Protein AF-A0A4Q3X237-F1 (afdb_monomer)

pLDDT: mean 80.16, std 9.66, range [33.97, 92.0]

Secondary structure (DSSP, 8-state):
----EEEGGGSGGGTT--HHHHHHHHHHHTT--B-TTS-BHHHH--SHHHHHHHHHHHTT--EEE-PPPEEEEEEEESS---HHHHTTTTSB-PPSSSPPP--TT--EEEEEEEEEEETTEEEEEEEEEE--TT-S-HHHH--

Foldseek 3Di:
DDDLWAFPCLDPLNPPPDPLLVVLLVCVLVVHQADPVGDGSQVSQDDPSSVVSVVCVVVVNRTDRDDKDKDKDKDKALDDDDCVQPVQAQAFDDDDDPDDDDPQQKTKGFPDWDWDDDPRMIIIMTMIIIDGRPYDDCVRRPD

Radius of gyration: 20.67 Å; Cα contacts (8 Å, |Δi|>4): 230; chains: 1; bounding box: 52×31×52 Å

Solvent-accessible surface area (backbone atoms only — not comparable to full-atom values): 8500 Å² total; per-residue (Å²): 135,88,74,56,62,40,58,46,70,63,39,80,84,41,63,86,53,52,69,70,35,49,52,27,52,52,38,45,75,71,71,39,62,53,49,99,85,67,48,49,30,70,74,60,37,73,49,79,56,44,44,55,50,48,57,36,42,76,71,67,45,56,52,39,85,53,90,62,56,73,51,76,48,79,47,78,40,75,57,74,88,48,68,83,67,56,74,48,55,65,18,68,42,81,80,82,84,88,66,81,85,64,66,70,65,28,41,36,29,27,67,44,70,49,77,46,79,58,89,80,31,23,40,39,37,40,33,32,38,38,38,58,74,70,28,64,59,54,91,80,26,58,131

Structure (mmCIF, N/CA/C/O backbone):
data_AF-A0A4Q3X237-F1
#
_entry.id   AF-A0A4Q3X237-F1
#
loop_
_atom_site.group_PDB
_atom_site.id
_atom_site.type_symbol
_atom_site.label_atom_id
_atom_site.label_alt_id
_atom_site.label_comp_id
_atom_site.label_asym_id
_atom_site.label_entity_id
_atom_site.label_seq_id
_atom_site.pdbx_PDB_ins_code
_atom_site.Cartn_x
_atom_site.Cartn_y
_atom_site.Cartn_z
_atom_site.occupancy
_atom_site.B_iso_or_equiv
_atom_site.auth_seq_id
_atom_site.auth_comp_id
_atom_site.auth_asym_id
_atom_site.auth_atom_id
_atom_site.pdbx_PDB_model_num
ATOM 1 N N . MET A 1 1 ? 10.528 11.220 1.989 1.00 33.97 1 MET A N 1
ATOM 2 C CA . MET A 1 1 ? 10.524 9.840 2.521 1.00 33.97 1 MET A CA 1
ATOM 3 C C . MET A 1 1 ? 9.083 9.523 2.911 1.00 33.97 1 MET A C 1
ATOM 5 O O . MET A 1 1 ? 8.696 9.865 4.015 1.00 33.97 1 MET A O 1
ATOM 9 N N . SER A 1 2 ? 8.258 9.015 1.991 1.00 37.09 2 SER A N 1
ATOM 10 C CA . SER A 1 2 ? 6.852 8.659 2.278 1.00 37.09 2 SER A CA 1
ATOM 11 C C . SER A 1 2 ? 6.847 7.215 2.805 1.00 37.09 2 SER A C 1
ATOM 13 O O . SER A 1 2 ? 7.195 6.313 2.052 1.00 37.09 2 SER A O 1
ATOM 15 N N . LEU A 1 3 ? 6.890 6.997 4.124 1.00 46.81 3 LEU A N 1
ATOM 16 C CA . LEU A 1 3 ? 5.741 6.783 5.022 1.00 46.81 3 LEU A CA 1
ATOM 17 C C . LEU A 1 3 ? 4.879 5.588 4.581 1.00 46.81 3 LEU A C 1
ATOM 19 O O . LEU A 1 3 ? 3.803 5.748 4.018 1.00 46.81 3 LEU A O 1
ATOM 23 N N . SER A 1 4 ? 5.355 4.373 4.878 1.00 58.75 4 SER A N 1
ATOM 24 C CA . SER A 1 4 ? 4.582 3.115 4.829 1.00 58.75 4 SER A CA 1
ATOM 25 C C . SER A 1 4 ? 3.525 3.033 5.947 1.00 58.75 4 SER A C 1
ATOM 27 O O . SER A 1 4 ? 3.332 1.979 6.556 1.00 58.75 4 SER A O 1
ATOM 29 N N . GLU A 1 5 ? 2.918 4.166 6.289 1.00 65.00 5 GLU A N 1
ATOM 30 C CA . GLU A 1 5 ? 1.952 4.305 7.369 1.00 65.00 5 GLU A CA 1
ATOM 31 C C . GLU A 1 5 ? 0.544 4.153 6.799 1.00 65.00 5 GLU A C 1
ATOM 33 O O . GLU A 1 5 ? 0.095 4.971 6.000 1.00 65.00 5 GLU A O 1
ATOM 38 N N . GLU A 1 6 ? -0.146 3.090 7.198 1.00 70.31 6 GLU A N 1
ATOM 39 C CA . GLU A 1 6 ? -1.517 2.806 6.767 1.00 70.31 6 GLU A CA 1
ATOM 40 C C . GLU A 1 6 ? -2.510 3.050 7.904 1.00 70.31 6 GLU A C 1
ATOM 42 O O . GLU A 1 6 ? -2.133 2.908 9.070 1.00 70.31 6 GLU A O 1
ATOM 47 N N . PRO A 1 7 ? -3.777 3.406 7.618 1.00 78.44 7 PRO A N 1
ATOM 48 C CA . PRO A 1 7 ? -4.762 3.707 8.653 1.00 78.44 7 PRO A CA 1
ATOM 49 C C . PRO A 1 7 ? -4.969 2.523 9.598 1.00 78.44 7 PRO A C 1
ATOM 51 O O . PRO A 1 7 ? -5.254 1.414 9.153 1.00 78.44 7 PRO A O 1
ATOM 54 N N . LEU A 1 8 ? -4.911 2.759 10.912 1.00 77.56 8 LEU A N 1
ATOM 55 C CA . LEU A 1 8 ? -5.008 1.721 11.944 1.00 77.56 8 LEU A CA 1
ATOM 56 C C . LEU A 1 8 ? -6.217 0.794 11.751 1.00 77.56 8 LEU A C 1
ATOM 58 O O . LEU A 1 8 ? -6.096 -0.413 11.953 1.00 77.56 8 LEU A O 1
ATOM 62 N N . LEU A 1 9 ? -7.357 1.356 11.344 1.00 77.81 9 LEU A N 1
ATOM 63 C CA . LEU A 1 9 ? -8.621 0.636 11.164 1.00 77.81 9 LEU A CA 1
ATOM 64 C C . LEU A 1 9 ? -8.599 -0.380 10.012 1.00 77.81 9 LEU A C 1
ATOM 66 O O . LEU A 1 9 ? -9.405 -1.303 10.016 1.00 77.81 9 LEU A O 1
ATOM 70 N N . SER A 1 10 ? -7.647 -0.270 9.082 1.00 72.94 10 SER A N 1
ATOM 71 C CA . SER A 1 10 ? -7.483 -1.226 7.974 1.00 72.94 10 SER A CA 1
ATOM 72 C C . SER A 1 10 ? -6.783 -2.519 8.410 1.00 72.94 10 SER A C 1
ATOM 74 O O . SER A 1 10 ? -6.809 -3.531 7.712 1.00 72.94 10 SER A O 1
ATOM 76 N N . HIS A 1 11 ? -6.169 -2.532 9.597 1.00 73.44 11 HIS A N 1
ATOM 77 C CA . HIS A 1 11 ? -5.433 -3.692 10.075 1.00 73.44 11 HIS A CA 1
ATOM 78 C C . HIS A 1 11 ? -6.372 -4.874 10.377 1.00 73.44 11 HIS A C 1
ATOM 80 O O . HIS A 1 11 ? -7.386 -4.723 11.055 1.00 73.44 11 HIS A O 1
ATOM 86 N N . LYS A 1 12 ? -5.964 -6.102 10.013 1.00 71.62 12 LYS A N 1
ATOM 87 C CA . LYS A 1 12 ? -6.734 -7.360 10.183 1.00 71.62 12 LYS A CA 1
ATOM 88 C C . LYS A 1 12 ? -7.388 -7.581 11.554 1.00 71.62 12 LYS A C 1
ATOM 90 O O . LYS A 1 12 ? -8.389 -8.274 11.650 1.00 71.62 12 LYS A O 1
ATOM 95 N N . LYS A 1 13 ? -6.812 -7.017 12.623 1.00 75.50 13 LYS A N 1
ATOM 96 C CA . LYS A 1 13 ? -7.366 -7.102 13.990 1.00 75.50 13 LYS A CA 1
ATOM 97 C C . LYS A 1 13 ? -8.682 -6.344 14.158 1.00 75.50 13 LYS A C 1
ATOM 99 O O . LYS A 1 13 ? -9.345 -6.589 15.151 1.00 75.50 13 LYS A O 1
ATOM 104 N N . PHE A 1 14 ? -9.005 -5.438 13.242 1.00 77.31 14 PHE A N 1
ATOM 105 C CA . PHE A 1 14 ? -10.181 -4.572 13.256 1.00 77.31 14 PHE A CA 1
ATOM 106 C C . PHE A 1 14 ? -11.126 -4.863 12.080 1.00 77.31 14 PHE A C 1
ATOM 108 O O . PHE A 1 14 ? -12.085 -4.130 11.868 1.00 77.31 14 PHE A O 1
ATOM 115 N N . LYS A 1 15 ? -10.876 -5.940 11.318 1.00 69.38 15 LYS A N 1
ATOM 116 C CA . LYS A 1 15 ? -11.699 -6.320 10.161 1.00 69.38 15 LYS A CA 1
ATOM 117 C C . LYS A 1 15 ? -13.136 -6.674 10.560 1.00 69.38 15 LYS A C 1
ATOM 119 O O . LYS A 1 15 ? -14.057 -6.367 9.814 1.00 69.38 15 LYS A O 1
ATOM 124 N N . ASP A 1 16 ? -13.296 -7.254 11.746 1.00 74.06 16 ASP A N 1
ATOM 125 C CA . ASP A 1 16 ? -14.584 -7.678 12.308 1.00 74.06 16 ASP A CA 1
ATOM 126 C C . ASP A 1 16 ? -15.321 -6.543 13.044 1.00 74.06 16 ASP A C 1
ATOM 128 O O . ASP A 1 16 ? -16.248 -6.806 13.806 1.00 74.06 16 ASP A O 1
ATOM 132 N N . LEU A 1 17 ? -14.881 -5.288 12.883 1.00 79.62 17 LEU A N 1
ATOM 133 C CA . LEU A 1 17 ? -15.649 -4.142 13.362 1.00 79.62 17 LEU A CA 1
ATOM 134 C C . LEU A 1 17 ? -16.895 -3.962 12.505 1.00 79.62 17 LEU A C 1
ATOM 136 O O . LEU A 1 17 ? -16.814 -4.012 11.273 1.00 79.62 17 LEU A O 1
ATOM 140 N N . ASP A 1 18 ? -18.006 -3.697 13.181 1.00 82.62 18 ASP A N 1
ATOM 141 C CA . ASP A 1 18 ? -19.229 -3.255 12.532 1.00 82.62 18 ASP A CA 1
ATOM 142 C C . ASP A 1 18 ? -19.006 -1.893 11.857 1.00 82.62 18 ASP A C 1
ATOM 144 O O . ASP A 1 18 ? -18.158 -1.099 12.287 1.00 82.62 18 ASP A O 1
ATOM 148 N N . ASP A 1 19 ? -19.736 -1.632 10.779 1.00 80.94 19 ASP A N 1
ATOM 149 C CA . ASP A 1 19 ? -19.551 -0.417 9.990 1.00 80.94 19 ASP A CA 1
ATOM 150 C C . ASP A 1 19 ? -19.903 0.839 10.805 1.00 80.94 19 ASP A C 1
ATOM 152 O O . ASP A 1 19 ? -19.198 1.845 10.706 1.00 80.94 19 ASP A O 1
ATOM 156 N N . GLU A 1 20 ? -20.865 0.751 11.735 1.00 81.38 20 GLU A N 1
ATOM 157 C CA . GLU A 1 20 ? -21.181 1.846 12.662 1.00 81.38 20 GLU A CA 1
ATOM 158 C C . GLU A 1 20 ? -20.006 2.174 13.603 1.00 81.38 20 GLU A C 1
ATOM 160 O O . GLU A 1 20 ? -19.749 3.340 13.928 1.00 81.38 20 GLU A O 1
ATOM 165 N N . GLU A 1 21 ? -19.251 1.157 14.031 1.00 83.75 21 GLU A N 1
ATOM 166 C CA . GLU A 1 21 ? -18.074 1.338 14.884 1.00 83.75 21 GLU A CA 1
ATOM 167 C C . GLU A 1 21 ? -16.884 1.894 14.103 1.00 83.75 21 GLU A C 1
ATOM 169 O O . GLU A 1 21 ? -16.146 2.735 14.625 1.00 83.75 21 GLU A O 1
ATOM 174 N N . LYS A 1 22 ? -16.686 1.446 12.857 1.00 82.88 22 LYS A N 1
ATOM 175 C CA . LYS A 1 22 ? -15.638 1.981 11.975 1.00 82.88 22 LYS A CA 1
ATOM 176 C C . LYS A 1 22 ? -15.868 3.456 11.690 1.00 82.88 22 LYS A C 1
ATOM 178 O O . LYS A 1 22 ? -14.935 4.240 11.869 1.00 82.88 22 LYS A O 1
ATOM 183 N N . ASP A 1 23 ? -17.094 3.833 11.340 1.00 82.44 23 ASP A N 1
ATOM 184 C CA . ASP A 1 23 ? -17.465 5.225 11.087 1.00 82.44 23 ASP A CA 1
ATOM 185 C C . ASP A 1 23 ? -17.244 6.089 12.329 1.00 82.44 23 ASP A C 1
ATOM 187 O O . ASP A 1 23 ? -16.662 7.176 12.249 1.00 82.44 23 ASP A O 1
ATOM 191 N N . ALA A 1 24 ? -17.627 5.586 13.507 1.00 84.75 24 ALA A N 1
ATOM 192 C CA . ALA A 1 24 ? -17.381 6.273 14.767 1.00 84.75 24 ALA A CA 1
ATOM 193 C C . ALA A 1 24 ? -15.880 6.470 15.036 1.00 84.75 24 ALA A C 1
ATOM 195 O O . ALA A 1 24 ? -15.444 7.570 15.381 1.00 84.75 24 ALA A O 1
ATOM 196 N N . LEU A 1 25 ? -15.060 5.434 14.842 1.00 83.88 25 LEU A N 1
ATOM 197 C CA . LEU A 1 25 ? -13.610 5.517 15.023 1.00 83.88 25 LEU A CA 1
ATOM 198 C C . LEU A 1 25 ? -12.957 6.453 13.994 1.00 83.88 25 LEU A C 1
ATOM 200 O O . LEU A 1 25 ? -12.048 7.205 14.346 1.00 83.88 25 LEU A O 1
ATOM 204 N N . GLN A 1 26 ? -13.430 6.462 12.749 1.00 83.50 26 GLN A N 1
ATOM 205 C CA . GLN A 1 26 ? -12.937 7.341 11.689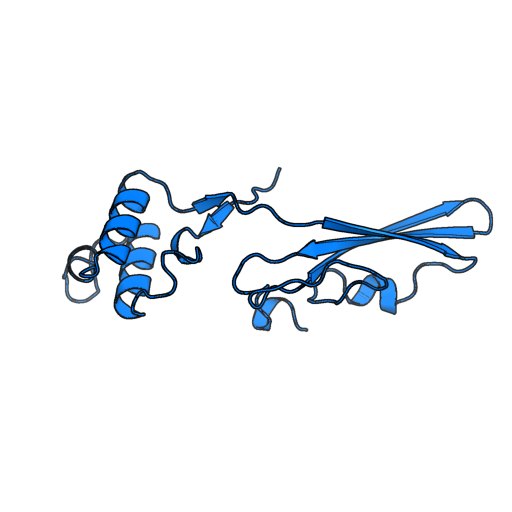 1.00 83.50 26 GLN A CA 1
ATOM 206 C C . GLN A 1 26 ? -13.321 8.808 11.924 1.00 83.50 26 GLN A C 1
ATOM 208 O O . GLN A 1 26 ? -12.510 9.710 11.685 1.00 83.50 26 GLN A O 1
ATOM 213 N N . ALA A 1 27 ? -14.513 9.060 12.469 1.00 83.81 27 ALA A N 1
ATOM 214 C CA . ALA A 1 27 ? -14.922 10.383 12.922 1.00 83.81 27 ALA A CA 1
ATOM 215 C C . ALA A 1 27 ? -14.014 10.892 14.054 1.00 83.81 27 ALA A C 1
ATOM 217 O O . ALA A 1 27 ? -13.555 12.035 13.991 1.00 83.81 27 ALA A O 1
ATOM 218 N N . ILE A 1 28 ? -13.666 10.027 15.015 1.00 84.00 28 ILE A N 1
ATOM 219 C CA . ILE A 1 28 ? -12.737 10.353 16.111 1.00 84.00 28 ILE A CA 1
ATOM 220 C C . ILE A 1 28 ? -11.327 10.641 15.575 1.00 84.00 28 ILE A C 1
ATOM 222 O O . ILE A 1 28 ? -10.716 11.627 15.981 1.00 84.00 28 ILE A O 1
ATOM 226 N N . ILE A 1 29 ? -10.818 9.842 14.627 1.00 82.50 29 ILE A N 1
ATOM 227 C CA . ILE A 1 29 ? -9.527 10.103 13.954 1.00 82.50 29 ILE A CA 1
ATOM 228 C C . ILE A 1 29 ? -9.539 11.467 13.250 1.00 82.50 29 ILE A C 1
ATOM 230 O O . ILE A 1 29 ? -8.538 12.179 13.267 1.00 82.50 29 ILE A O 1
ATOM 234 N N . SER A 1 30 ? -10.680 11.855 12.678 1.00 81.12 30 SER A N 1
ATOM 235 C CA . SER A 1 30 ? -10.874 13.142 11.998 1.00 81.12 30 SER A CA 1
ATOM 236 C C . SER A 1 30 ? -11.096 14.321 12.961 1.00 81.12 30 SER A C 1
ATOM 238 O O . SER A 1 30 ? -11.374 15.431 12.508 1.00 81.12 30 SER A O 1
ATOM 240 N N . GLY A 1 31 ? -11.020 14.099 14.278 1.00 79.81 31 GLY A N 1
ATOM 241 C CA . GLY A 1 31 ? -11.195 15.131 15.302 1.00 79.81 31 GLY A CA 1
ATOM 242 C C . GLY A 1 31 ? -12.649 15.448 15.662 1.00 79.81 31 GLY A C 1
ATOM 243 O O . GLY A 1 31 ? -12.910 16.475 16.285 1.00 79.81 31 GLY A O 1
ATOM 244 N N . ARG A 1 32 ? -13.615 14.604 15.273 1.00 81.06 32 ARG A N 1
ATOM 245 C CA . ARG A 1 32 ? -15.021 14.752 15.675 1.00 81.06 32 ARG A CA 1
ATOM 246 C C . ARG A 1 32 ? -15.320 13.838 16.854 1.00 81.06 32 ARG A C 1
ATOM 248 O O . ARG A 1 32 ? -15.288 12.620 16.724 1.00 81.06 32 ARG A O 1
ATOM 255 N N . ASP A 1 33 ? -15.689 14.428 17.985 1.00 79.25 33 ASP A N 1
ATOM 256 C CA . ASP A 1 33 ? -16.049 13.671 19.190 1.00 79.25 33 ASP A CA 1
ATOM 257 C C . ASP A 1 33 ? -17.544 13.338 19.282 1.00 79.25 33 ASP A C 1
ATOM 259 O O . ASP A 1 33 ? -17.922 12.415 20.006 1.00 79.25 33 ASP A O 1
ATOM 263 N N . LYS A 1 34 ? -18.396 14.074 18.554 1.00 83.69 34 LYS A N 1
ATOM 264 C CA . LYS A 1 34 ? -19.860 13.967 18.613 1.00 83.69 34 LYS A CA 1
ATOM 265 C C . LYS A 1 34 ? -20.486 13.812 17.235 1.00 83.69 34 LYS A C 1
ATOM 267 O O . LYS A 1 34 ? -20.019 14.418 16.268 1.00 83.69 34 LYS A O 1
ATOM 272 N N . ASP A 1 35 ? -21.563 13.041 17.169 1.00 80.50 35 ASP A N 1
ATOM 273 C CA . ASP A 1 35 ? -22.395 12.926 15.978 1.00 80.50 35 ASP A CA 1
ATOM 274 C C . ASP A 1 35 ? -23.340 14.126 15.800 1.00 80.50 35 ASP A C 1
ATOM 276 O O . ASP A 1 35 ? -23.424 15.023 16.644 1.00 80.50 35 ASP A O 1
ATOM 280 N N . SER A 1 36 ? -24.065 14.148 14.680 1.00 75.31 36 SER A N 1
ATOM 281 C CA . SER A 1 36 ? -25.041 15.198 14.361 1.00 75.31 36 SER A CA 1
ATOM 282 C C . SER A 1 36 ? -26.213 15.281 15.351 1.00 75.31 36 SER A C 1
ATOM 284 O O . SER A 1 36 ? -26.911 16.291 15.362 1.00 75.31 36 SER A O 1
ATOM 286 N N . ALA A 1 37 ? -26.426 14.252 16.178 1.00 75.75 37 ALA A N 1
ATOM 287 C CA . ALA A 1 37 ? -27.437 14.207 17.234 1.00 75.75 37 ALA A CA 1
ATOM 288 C C . ALA A 1 37 ? -26.873 14.594 18.621 1.00 75.75 37 ALA A C 1
ATOM 290 O O . ALA A 1 37 ? -27.623 14.673 19.593 1.00 75.75 37 ALA A O 1
ATOM 291 N N . GLY A 1 38 ? -25.567 14.868 18.724 1.00 77.00 38 GLY A N 1
ATOM 292 C CA . GLY A 1 38 ? -24.881 15.248 19.958 1.00 77.00 38 GLY A CA 1
ATOM 293 C C . GLY A 1 38 ? -24.372 14.079 20.811 1.00 77.00 38 GLY A C 1
ATOM 294 O O . GLY A 1 38 ? -23.800 14.334 21.874 1.00 77.00 38 GLY A O 1
ATOM 295 N N . ALA A 1 39 ? -24.529 12.830 20.364 1.00 82.38 39 ALA A N 1
ATOM 296 C CA . ALA A 1 39 ? -24.009 11.648 21.047 1.00 82.38 39 ALA A CA 1
ATOM 297 C C . ALA A 1 39 ? -22.501 11.486 20.801 1.00 82.38 39 ALA A C 1
ATOM 299 O O . ALA A 1 39 ? -22.000 11.795 19.719 1.00 82.38 39 ALA A O 1
ATOM 300 N N . LEU A 1 40 ? -21.759 10.999 21.801 1.00 83.19 40 LEU A N 1
ATOM 301 C CA . LEU A 1 40 ? -20.317 10.786 21.675 1.00 83.19 40 LEU A CA 1
ATOM 302 C C . LEU A 1 40 ? -20.034 9.573 20.784 1.00 83.19 40 LEU A C 1
ATOM 304 O O . LEU A 1 40 ? -20.552 8.483 21.025 1.00 83.19 40 LEU A O 1
ATOM 308 N N . TYR A 1 41 ? -19.134 9.716 19.810 1.00 81.75 41 TYR A N 1
ATOM 309 C CA . TYR A 1 41 ? -18.724 8.588 18.962 1.00 81.75 41 TYR A CA 1
ATOM 310 C C . TYR A 1 41 ? -18.066 7.460 19.766 1.00 81.75 41 TYR A C 1
ATOM 312 O O . TYR A 1 41 ? -18.164 6.297 19.392 1.00 81.75 41 TYR A O 1
ATOM 320 N N . LYS A 1 42 ? -17.444 7.778 20.908 1.00 81.38 42 LYS A N 1
ATOM 321 C CA . LYS A 1 42 ? -16.834 6.783 21.805 1.00 81.38 42 LYS A CA 1
ATOM 322 C C . LYS A 1 42 ? -17.854 5.799 22.380 1.00 81.38 42 LYS A C 1
ATOM 324 O O . LYS A 1 42 ? -17.499 4.647 22.602 1.00 81.38 42 LYS A O 1
ATOM 329 N N . ASP A 1 43 ? -19.094 6.240 22.580 1.00 84.31 43 ASP A N 1
ATOM 330 C CA . ASP A 1 43 ? -20.157 5.415 23.164 1.00 84.31 43 ASP A CA 1
ATOM 331 C C . ASP A 1 43 ? -20.743 4.434 22.142 1.00 84.31 43 ASP A C 1
ATOM 333 O O . ASP A 1 43 ? -21.290 3.400 22.519 1.00 84.31 43 ASP A O 1
ATOM 337 N N . LYS A 1 44 ? -20.569 4.722 20.845 1.00 81.75 44 LYS A N 1
ATOM 338 C CA . LYS A 1 44 ? -20.936 3.818 19.748 1.00 81.75 44 LYS A CA 1
ATOM 339 C C . LYS A 1 44 ? -19.958 2.653 19.595 1.00 81.75 44 LYS A C 1
ATOM 341 O O . LYS A 1 44 ? -20.308 1.629 19.026 1.00 81.75 44 LYS A O 1
ATOM 346 N N . VAL A 1 45 ? -18.747 2.784 20.140 1.00 83.69 45 VAL A N 1
ATOM 347 C CA . VAL A 1 45 ? -17.713 1.746 20.100 1.00 83.69 45 VAL A CA 1
ATOM 348 C C . VAL A 1 45 ? -17.904 0.792 21.282 1.00 83.69 45 VAL A C 1
ATOM 350 O O . VAL A 1 45 ? -17.383 0.989 22.385 1.00 83.69 45 VAL A O 1
ATOM 353 N N . THR A 1 46 ? -18.673 -0.268 21.060 1.00 83.50 46 THR A N 1
ATOM 354 C CA . THR A 1 46 ? -19.099 -1.204 22.107 1.00 83.50 46 THR A CA 1
ATOM 355 C C . THR A 1 46 ? -18.267 -2.486 22.128 1.00 83.50 46 THR A C 1
ATOM 357 O O . THR A 1 46 ? -18.038 -3.051 23.207 1.00 83.50 46 THR A O 1
ATOM 360 N N . SER A 1 47 ? -17.737 -2.906 20.979 1.00 85.00 47 SER A N 1
ATOM 361 C CA . SER A 1 47 ? -16.982 -4.141 20.818 1.00 85.00 47 SER A CA 1
ATOM 362 C C . SER A 1 47 ? -15.619 -4.087 21.513 1.00 85.00 47 SER A C 1
ATOM 364 O O . SER A 1 47 ? -14.952 -3.053 21.621 1.00 85.00 47 SER A O 1
ATOM 366 N N . ALA A 1 48 ? -15.152 -5.244 21.993 1.00 82.75 48 ALA A N 1
ATOM 367 C CA . ALA A 1 48 ? -13.841 -5.355 22.639 1.00 82.75 48 ALA A CA 1
ATOM 368 C C . ALA A 1 48 ? -12.684 -4.995 21.687 1.00 82.75 48 ALA A C 1
ATOM 370 O O . ALA A 1 48 ? -11.629 -4.525 22.119 1.00 82.75 48 ALA A O 1
ATOM 371 N N . VAL A 1 49 ? -12.879 -5.227 20.388 1.00 81.00 49 VAL A N 1
ATOM 372 C CA . VAL A 1 49 ? -11.935 -4.884 19.324 1.00 81.00 49 VAL A CA 1
ATOM 373 C C . VAL A 1 49 ? -11.958 -3.377 19.055 1.00 81.00 49 VAL A C 1
ATOM 375 O O . VAL A 1 49 ? -10.893 -2.757 19.002 1.00 81.00 49 VAL A O 1
ATOM 378 N N . GLY A 1 50 ? -13.146 -2.773 18.997 1.00 81.50 50 GLY A N 1
ATOM 379 C CA . GLY A 1 50 ? -13.329 -1.337 18.800 1.00 81.50 50 GLY A CA 1
ATOM 380 C C . GLY A 1 50 ? -12.746 -0.522 19.945 1.00 81.50 50 GLY A C 1
ATOM 381 O O . GLY A 1 50 ? -12.016 0.437 19.712 1.00 81.50 50 GLY A O 1
ATOM 382 N N . LYS A 1 51 ? -12.939 -0.958 21.195 1.00 84.50 51 LYS A N 1
ATOM 383 C CA . LYS A 1 51 ? -12.333 -0.301 22.367 1.00 84.50 51 LYS A CA 1
ATOM 384 C C . LYS A 1 51 ? -10.804 -0.290 22.303 1.00 84.50 51 LYS A C 1
ATOM 386 O O . LYS A 1 51 ? -10.184 0.723 22.611 1.00 84.50 51 LYS A O 1
ATOM 391 N N . LYS A 1 52 ? -10.183 -1.373 21.822 1.00 81.19 52 LYS A N 1
ATOM 392 C CA . LYS A 1 52 ? -8.726 -1.419 21.594 1.00 81.19 52 LYS A CA 1
ATOM 393 C C . LYS A 1 52 ? -8.277 -0.476 20.476 1.00 81.19 52 LYS A C 1
ATOM 395 O O . LYS A 1 52 ? -7.184 0.081 20.570 1.00 81.19 52 LYS A O 1
ATOM 400 N N . ALA A 1 53 ? -9.078 -0.311 19.421 1.00 80.94 53 ALA A N 1
ATOM 401 C CA . ALA A 1 53 ? -8.814 0.681 18.378 1.00 80.94 53 ALA A CA 1
ATOM 402 C C . ALA A 1 53 ? -8.901 2.099 18.956 1.00 80.94 53 ALA A C 1
ATOM 404 O O . ALA A 1 53 ? -7.988 2.901 18.771 1.00 80.94 53 ALA A O 1
ATOM 405 N N . LEU A 1 54 ? -9.946 2.370 19.739 1.00 83.31 54 LEU A N 1
ATOM 406 C CA . LEU A 1 54 ? -10.175 3.651 20.390 1.00 83.31 54 LEU A CA 1
ATOM 407 C C . LEU A 1 54 ? -9.028 4.034 21.333 1.00 83.31 54 LEU A C 1
ATOM 409 O O . LEU A 1 54 ? -8.543 5.159 21.272 1.00 83.31 54 LEU A O 1
ATOM 413 N N . GLU A 1 55 ? -8.550 3.109 22.168 1.00 82.56 55 GLU A N 1
ATOM 414 C CA . GLU A 1 55 ? -7.393 3.345 23.044 1.00 82.56 55 GLU A CA 1
ATOM 415 C C . GLU A 1 55 ? -6.131 3.720 22.259 1.00 82.56 55 GLU A C 1
ATOM 417 O O . GLU A 1 55 ? -5.356 4.574 22.688 1.00 82.56 55 GLU A O 1
ATOM 422 N N . LYS A 1 56 ? -5.908 3.088 21.103 1.00 78.88 56 LYS A N 1
ATOM 423 C CA . LYS A 1 56 ? -4.767 3.393 20.233 1.00 78.88 56 LYS A CA 1
ATOM 424 C C . LYS A 1 56 ? -4.898 4.774 19.599 1.00 78.88 56 LYS A C 1
ATOM 426 O O . LYS A 1 56 ? -3.946 5.548 19.666 1.00 78.88 56 LYS A O 1
ATOM 431 N N . ILE A 1 57 ? -6.081 5.105 19.088 1.00 81.81 57 ILE A N 1
ATOM 432 C CA . ILE A 1 57 ? -6.389 6.417 18.502 1.00 81.81 57 ILE A CA 1
ATOM 433 C C . ILE A 1 57 ? -6.232 7.525 19.549 1.00 81.81 57 ILE A C 1
ATOM 435 O O . ILE A 1 57 ? -5.591 8.536 19.282 1.00 81.81 57 ILE A O 1
ATOM 439 N N . GLN A 1 58 ? -6.719 7.313 20.776 1.00 78.25 58 GLN A N 1
ATOM 440 C CA . GLN A 1 58 ? -6.557 8.265 21.883 1.00 78.25 58 GLN A CA 1
ATOM 441 C C . GLN A 1 58 ? -5.093 8.474 22.293 1.00 78.25 58 GLN A C 1
ATOM 443 O O . GLN A 1 58 ? -4.741 9.539 22.790 1.00 78.25 58 GLN A O 1
ATOM 448 N N . ARG A 1 59 ? -4.227 7.479 22.068 1.00 78.88 59 ARG A N 1
ATOM 449 C CA . ARG A 1 59 ? -2.769 7.592 22.250 1.00 78.88 59 ARG A CA 1
ATOM 450 C C . ARG A 1 59 ? -2.059 8.218 21.042 1.00 78.88 59 ARG A C 1
ATOM 452 O O . ARG A 1 59 ? -0.832 8.226 21.012 1.00 78.88 59 ARG A O 1
ATOM 459 N N . GLY A 1 60 ? -2.802 8.701 20.046 1.00 71.69 60 GLY A N 1
ATOM 460 C CA . GLY A 1 60 ? -2.270 9.290 18.816 1.00 71.69 60 GLY A CA 1
ATOM 461 C C . GLY A 1 60 ? -1.806 8.271 17.772 1.00 71.69 60 GLY A C 1
ATOM 462 O O . GLY A 1 60 ? -1.237 8.660 16.759 1.00 71.69 60 GLY A O 1
ATOM 463 N N . GLN A 1 61 ? -2.040 6.971 17.983 1.00 74.25 61 GLN A N 1
ATOM 464 C CA . GLN A 1 61 ? -1.740 5.940 16.988 1.00 74.25 61 GLN A CA 1
ATOM 465 C C . GLN A 1 61 ? -2.915 5.836 16.015 1.00 74.25 61 GLN A C 1
ATOM 467 O O . GLN A 1 61 ? -3.866 5.094 16.258 1.00 74.25 61 GLN A O 1
ATOM 472 N N . THR A 1 62 ? -2.862 6.600 14.928 1.00 76.56 62 THR A N 1
ATOM 473 C CA . THR A 1 62 ? -3.871 6.581 13.855 1.00 76.56 62 THR A CA 1
ATOM 474 C C . THR A 1 62 ? -3.441 5.737 12.660 1.00 76.56 62 THR A C 1
ATOM 476 O O . THR A 1 62 ? -4.283 5.369 11.840 1.00 76.56 62 THR A O 1
ATOM 479 N N . SER A 1 63 ? -2.162 5.366 12.595 1.00 69.75 63 SER A N 1
ATOM 480 C CA . SER A 1 63 ? -1.581 4.533 11.551 1.00 69.75 63 SER A CA 1
ATOM 481 C C . SER A 1 63 ? -0.743 3.380 12.118 1.00 69.75 63 SER A C 1
ATOM 483 O O . SER A 1 63 ? -0.364 3.366 13.294 1.00 69.75 63 SER A O 1
ATOM 485 N N . TYR A 1 64 ? -0.485 2.368 11.291 1.00 70.06 64 TYR A N 1
ATOM 486 C CA . TYR A 1 64 ? 0.464 1.294 11.568 1.00 70.06 64 TYR A CA 1
ATOM 487 C C . TYR A 1 64 ? 1.488 1.174 10.446 1.00 70.06 64 TYR A C 1
ATOM 489 O O . TYR A 1 64 ? 1.233 1.534 9.299 1.00 70.06 64 TYR A O 1
ATOM 497 N N . TYR A 1 65 ? 2.654 0.638 10.795 1.00 68.19 65 TYR A N 1
ATOM 498 C CA . TYR A 1 65 ? 3.687 0.336 9.820 1.00 68.19 65 TYR A CA 1
ATOM 499 C C . TYR A 1 65 ? 3.327 -0.929 9.046 1.00 68.19 65 TYR A C 1
ATOM 501 O O . TYR A 1 65 ? 3.212 -2.012 9.633 1.00 68.19 65 TYR A O 1
ATOM 509 N N . SER A 1 66 ? 3.184 -0.782 7.734 1.00 66.44 66 SER A N 1
ATOM 510 C CA . SER A 1 66 ? 2.813 -1.862 6.834 1.00 66.44 66 SER A CA 1
ATOM 511 C C . SER A 1 66 ? 3.954 -2.173 5.864 1.00 66.44 66 SER A C 1
ATOM 513 O O . SER A 1 66 ? 4.240 -1.384 4.955 1.00 66.44 66 SER A O 1
ATOM 515 N N . PRO A 1 67 ? 4.683 -3.286 6.067 1.00 68.00 67 PRO A N 1
ATOM 516 C 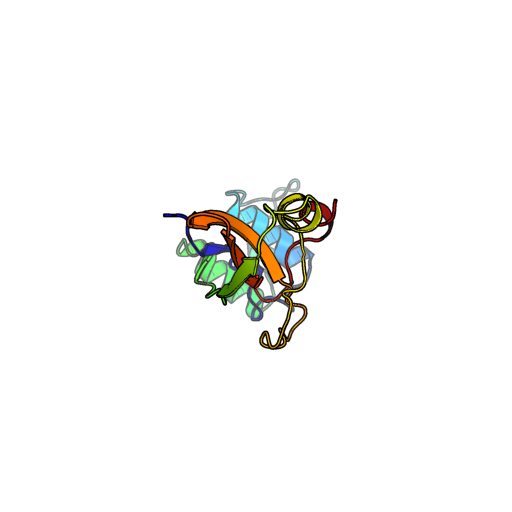CA . PRO A 1 67 ? 5.782 -3.648 5.189 1.00 68.00 67 PRO A CA 1
ATOM 517 C C . PRO A 1 67 ? 5.239 -4.094 3.829 1.00 68.00 67 PRO A C 1
ATOM 519 O O . PRO A 1 67 ? 4.488 -5.066 3.729 1.00 68.00 67 PRO A O 1
ATOM 522 N N . LYS A 1 68 ? 5.672 -3.402 2.775 1.00 77.44 68 LYS A N 1
ATOM 523 C CA . LYS A 1 68 ? 5.344 -3.736 1.387 1.00 77.44 68 LYS A CA 1
ATOM 524 C C . LYS A 1 68 ? 6.449 -4.596 0.788 1.00 77.44 68 LYS A C 1
ATOM 526 O O . LYS A 1 68 ? 7.633 -4.361 1.030 1.00 77.44 68 LYS A O 1
ATOM 531 N N . LEU A 1 69 ? 6.056 -5.598 0.012 1.00 83.06 69 LEU A N 1
ATOM 532 C CA . LEU A 1 69 ? 6.979 -6.370 -0.803 1.00 83.06 69 LEU A CA 1
ATOM 533 C C . LEU A 1 69 ? 7.218 -5.610 -2.107 1.00 83.06 69 L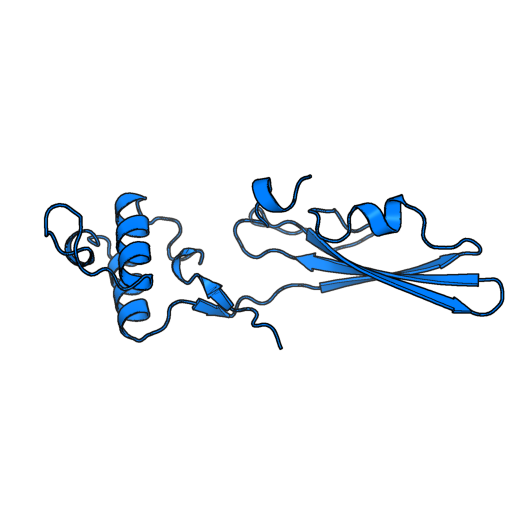EU A C 1
ATOM 535 O O . LEU A 1 69 ? 6.271 -5.171 -2.754 1.00 83.06 69 LEU A O 1
ATOM 539 N N . THR A 1 70 ? 8.478 -5.487 -2.506 1.00 88.31 70 THR A N 1
ATOM 540 C CA . THR A 1 70 ? 8.854 -4.899 -3.793 1.00 88.31 70 THR A CA 1
ATOM 541 C C . THR A 1 70 ? 9.376 -5.994 -4.710 1.00 88.31 70 THR A C 1
ATOM 543 O O . THR A 1 70 ? 10.294 -6.729 -4.342 1.00 88.31 70 THR A O 1
ATOM 546 N N . TRP A 1 71 ? 8.805 -6.097 -5.907 1.00 90.31 71 TRP A N 1
ATOM 547 C CA . TRP A 1 71 ? 9.298 -6.965 -6.971 1.00 90.31 71 TRP A CA 1
ATOM 548 C C . TRP A 1 71 ? 9.937 -6.116 -8.061 1.00 90.31 71 TRP A C 1
ATOM 550 O O . TRP A 1 71 ? 9.339 -5.150 -8.530 1.00 90.31 71 TRP A O 1
ATOM 560 N N . ARG A 1 72 ? 11.157 -6.470 -8.466 1.00 90.81 72 ARG A N 1
ATOM 561 C CA . ARG A 1 72 ? 11.897 -5.766 -9.515 1.00 90.81 72 ARG A CA 1
ATOM 562 C C . ARG A 1 72 ? 12.225 -6.719 -10.643 1.00 90.81 72 ARG A C 1
ATOM 564 O O . ARG A 1 72 ? 12.766 -7.797 -10.407 1.00 90.81 72 ARG A O 1
ATOM 571 N N . GLN A 1 73 ? 11.956 -6.284 -11.864 1.00 90.25 73 GLN A N 1
ATOM 572 C CA . GLN A 1 73 ? 12.328 -7.002 -13.073 1.00 90.25 73 GLN A CA 1
ATOM 573 C C . GLN A 1 73 ? 13.213 -6.116 -13.940 1.00 90.25 73 GLN A C 1
ATOM 575 O O . GLN A 1 73 ? 12.851 -4.983 -14.234 1.00 90.25 73 GLN A O 1
ATOM 580 N N . SER A 1 74 ? 14.348 -6.650 -14.389 1.00 90.50 74 SER A N 1
ATOM 581 C CA . SER A 1 74 ? 15.242 -5.985 -15.339 1.00 90.50 74 SER A CA 1
ATOM 582 C C . SER A 1 74 ? 15.284 -6.789 -16.632 1.00 90.50 74 SER A C 1
ATOM 584 O O . SER A 1 74 ? 15.507 -7.999 -16.612 1.00 90.50 74 SER A O 1
ATOM 586 N N . THR A 1 75 ? 15.012 -6.134 -17.758 1.00 88.31 75 THR A N 1
ATOM 587 C CA . THR A 1 75 ? 15.021 -6.744 -19.093 1.00 88.31 75 THR A CA 1
ATOM 588 C C . THR A 1 75 ? 15.905 -5.924 -20.020 1.00 88.31 75 THR A C 1
ATOM 590 O O . THR A 1 75 ? 15.805 -4.701 -20.044 1.00 88.31 75 THR A O 1
ATOM 593 N N . VAL A 1 76 ? 16.744 -6.585 -20.818 1.00 89.94 76 VAL A N 1
ATOM 594 C CA . VAL A 1 76 ? 17.561 -5.930 -21.849 1.00 89.94 76 VAL A CA 1
ATOM 595 C C . VAL A 1 76 ? 17.005 -6.279 -23.222 1.00 89.94 76 VAL A C 1
ATOM 597 O O . VAL A 1 76 ? 16.798 -7.452 -23.529 1.00 89.94 76 VAL A O 1
ATOM 600 N N . ARG A 1 77 ? 16.760 -5.270 -24.059 1.00 89.06 77 ARG A N 1
ATOM 601 C CA . ARG A 1 77 ? 16.251 -5.459 -25.423 1.00 89.06 77 ARG A CA 1
ATOM 602 C C . ARG A 1 77 ? 16.781 -4.400 -26.386 1.00 89.06 77 ARG A C 1
ATOM 604 O O . ARG A 1 77 ? 17.275 -3.364 -25.969 1.00 89.06 77 ARG A O 1
ATOM 611 N N . LYS A 1 78 ? 16.685 -4.655 -27.694 1.00 87.75 78 LYS A N 1
ATOM 612 C CA . LYS A 1 78 ? 17.168 -3.730 -28.744 1.00 87.75 78 LYS A CA 1
ATOM 613 C C . LYS A 1 78 ? 16.215 -2.561 -29.035 1.00 87.75 78 LYS A C 1
ATOM 615 O O . LYS A 1 78 ? 16.563 -1.668 -29.794 1.00 87.75 78 LYS A O 1
ATOM 620 N N . SER A 1 79 ? 15.018 -2.576 -28.456 1.00 85.31 79 SER A N 1
ATOM 621 C CA . SER A 1 79 ? 13.973 -1.566 -28.641 1.00 85.31 79 SER A CA 1
ATOM 622 C C . SER A 1 79 ? 13.696 -0.804 -27.343 1.00 85.31 79 SER A C 1
ATOM 624 O O . SER A 1 79 ? 13.771 -1.372 -26.256 1.00 85.31 79 SER A O 1
ATOM 626 N N . SER A 1 80 ? 13.335 0.475 -27.438 1.00 86.44 80 SER A N 1
ATOM 627 C CA . SER A 1 80 ? 12.915 1.273 -26.277 1.00 86.44 80 SER A CA 1
ATOM 628 C C . SER A 1 80 ? 11.668 0.694 -25.602 1.00 86.44 80 SER A C 1
ATOM 630 O O . SER A 1 80 ? 10.973 -0.133 -26.197 1.00 86.44 80 SER A O 1
ATOM 632 N N . ALA A 1 81 ? 11.368 1.149 -24.382 1.00 83.50 81 ALA A N 1
ATOM 633 C CA . ALA A 1 81 ? 10.124 0.955 -23.643 1.00 83.50 81 ALA A CA 1
ATOM 634 C C . ALA A 1 81 ? 8.920 1.136 -24.578 1.00 83.50 81 ALA A C 1
ATOM 636 O O . ALA A 1 81 ? 8.852 2.091 -25.352 1.00 83.50 81 ALA A O 1
ATOM 637 N N . ALA A 1 82 ? 8.019 0.162 -24.555 1.00 84.25 82 ALA A N 1
ATOM 638 C CA . ALA A 1 82 ? 6.816 0.135 -25.359 1.00 84.25 82 ALA A CA 1
ATOM 639 C C . ALA A 1 82 ? 5.716 0.827 -24.562 1.00 84.25 82 ALA A C 1
ATOM 641 O O . ALA A 1 82 ? 5.789 0.908 -23.336 1.00 84.25 82 ALA A O 1
ATOM 642 N N . SER A 1 83 ? 4.656 1.269 -25.235 1.00 83.69 83 SER A N 1
ATOM 643 C CA . SER A 1 83 ? 3.503 1.862 -24.551 1.00 83.69 83 SER A CA 1
ATOM 644 C C . SER A 1 83 ? 2.934 0.922 -23.482 1.00 83.69 83 SER A C 1
ATOM 646 O O . SER A 1 83 ? 2.581 1.367 -22.401 1.00 83.69 83 SER A O 1
ATOM 648 N N . SER A 1 84 ? 2.946 -0.394 -23.717 1.00 81.50 84 SER A N 1
ATOM 649 C CA . SER A 1 84 ? 2.522 -1.392 -22.726 1.00 81.50 84 SER A CA 1
ATOM 650 C C . SER A 1 84 ? 3.397 -1.446 -21.469 1.00 81.50 84 SER A C 1
ATOM 652 O O . SER A 1 84 ? 2.905 -1.874 -20.432 1.00 81.50 84 SER A O 1
ATOM 654 N N . ASP A 1 85 ? 4.669 -1.035 -21.544 1.00 80.25 85 ASP A N 1
ATOM 655 C CA . ASP A 1 85 ? 5.548 -0.980 -20.372 1.00 80.25 85 ASP A CA 1
ATOM 656 C C . ASP A 1 85 ? 5.209 0.221 -19.479 1.00 80.25 85 ASP A C 1
ATOM 658 O O . ASP A 1 85 ? 5.405 0.149 -18.274 1.00 80.25 85 ASP A O 1
ATOM 662 N N . VAL A 1 86 ? 4.706 1.323 -20.046 1.00 83.38 86 VAL A N 1
ATOM 663 C CA . VAL A 1 86 ? 4.547 2.598 -19.321 1.00 83.38 86 VAL A CA 1
ATOM 664 C C . VAL A 1 86 ? 3.098 2.994 -19.043 1.00 83.38 86 VAL A C 1
ATOM 666 O O . VAL A 1 86 ? 2.845 3.695 -18.070 1.00 83.38 86 VAL A O 1
ATOM 669 N N . ASN A 1 87 ? 2.136 2.533 -19.845 1.00 86.06 87 ASN A N 1
ATOM 670 C CA . ASN A 1 87 ? 0.729 2.934 -19.717 1.00 86.06 87 ASN A CA 1
ATOM 671 C C . ASN A 1 87 ? 0.088 2.469 -18.405 1.00 86.06 87 ASN A C 1
ATOM 673 O O . ASN A 1 87 ? -0.880 3.070 -17.960 1.00 86.06 87 ASN A O 1
ATOM 677 N N . LYS A 1 88 ? 0.632 1.412 -17.798 1.00 83.88 88 LYS A N 1
ATOM 678 C CA . LYS A 1 88 ? 0.139 0.848 -16.540 1.00 83.88 88 LYS A CA 1
ATOM 679 C C . LYS A 1 88 ? 0.831 1.417 -15.303 1.00 83.88 88 LYS A C 1
ATOM 681 O O . LYS A 1 88 ? 0.590 0.940 -14.199 1.00 83.88 88 LYS A O 1
ATOM 686 N N . ILE A 1 89 ? 1.751 2.376 -15.456 1.00 86.81 89 ILE A N 1
ATOM 687 C CA . ILE A 1 89 ? 2.415 2.990 -14.299 1.00 86.81 89 ILE A CA 1
ATOM 688 C C . ILE A 1 89 ? 1.345 3.650 -13.429 1.00 86.81 89 ILE A C 1
ATOM 690 O O . ILE A 1 89 ? 0.557 4.459 -13.911 1.00 86.81 89 ILE A O 1
ATOM 694 N N . GLY A 1 90 ? 1.334 3.308 -12.144 1.00 82.44 90 GLY A N 1
ATOM 695 C CA . GLY A 1 90 ? 0.326 3.764 -11.195 1.00 82.44 90 GLY A CA 1
ATOM 696 C C . GLY A 1 90 ? -0.961 2.940 -11.189 1.00 82.44 90 GLY A C 1
ATOM 697 O O . GLY A 1 90 ? -1.856 3.289 -10.433 1.00 82.44 90 GLY A O 1
ATOM 698 N N . GLN A 1 91 ? -1.063 1.864 -11.975 1.00 85.56 91 GLN A N 1
ATOM 699 C CA . GLN A 1 91 ? -2.241 0.993 -12.015 1.00 85.56 91 GLN A CA 1
ATOM 700 C C . GLN A 1 91 ? -1.992 -0.356 -11.331 1.00 85.56 91 GLN A C 1
ATOM 702 O O . GLN A 1 91 ? -0.843 -0.798 -11.174 1.00 85.56 91 GLN A O 1
ATOM 7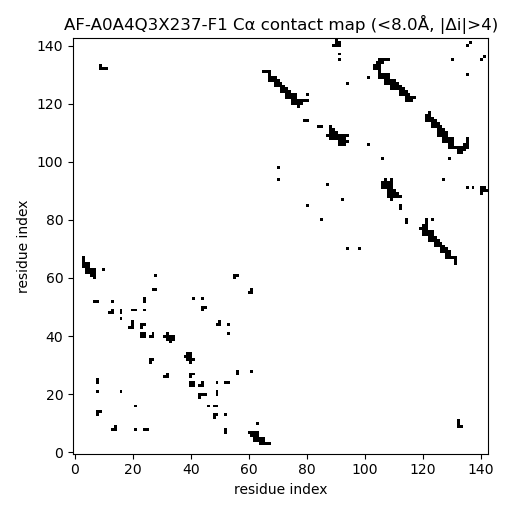07 N N . ILE A 1 92 ? -3.083 -1.028 -10.950 1.00 86.00 92 ILE A N 1
ATOM 708 C CA . ILE A 1 92 ? -3.041 -2.433 -10.533 1.00 86.00 92 ILE A CA 1
ATOM 709 C C . ILE A 1 92 ? -2.553 -3.266 -11.720 1.00 86.00 92 ILE A C 1
ATOM 711 O O . ILE A 1 92 ? -3.146 -3.276 -12.794 1.00 86.00 92 ILE A O 1
ATOM 715 N N . ASP A 1 93 ? -1.451 -3.981 -11.529 1.00 88.19 93 ASP A N 1
ATOM 716 C CA . ASP A 1 93 ? -0.836 -4.775 -12.587 1.00 88.19 93 ASP A CA 1
ATOM 717 C C . ASP A 1 93 ? -0.165 -6.006 -12.000 1.00 88.19 93 ASP A C 1
ATOM 719 O O . ASP A 1 93 ? 0.359 -5.968 -10.892 1.00 88.19 93 ASP A O 1
ATOM 723 N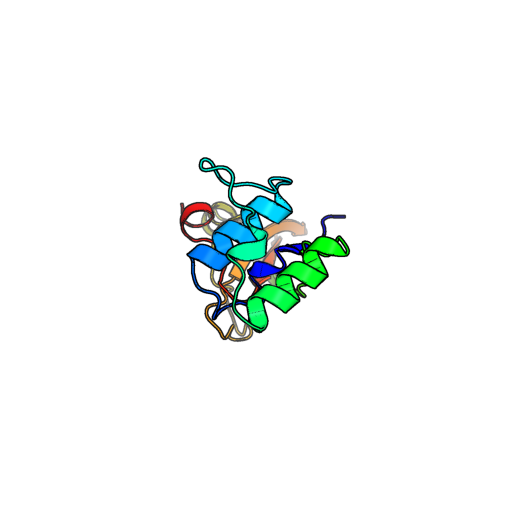 N . SER A 1 94 ? -0.165 -7.107 -12.745 1.00 86.19 94 SER A N 1
ATOM 724 C CA . SER A 1 94 ? 0.484 -8.341 -12.309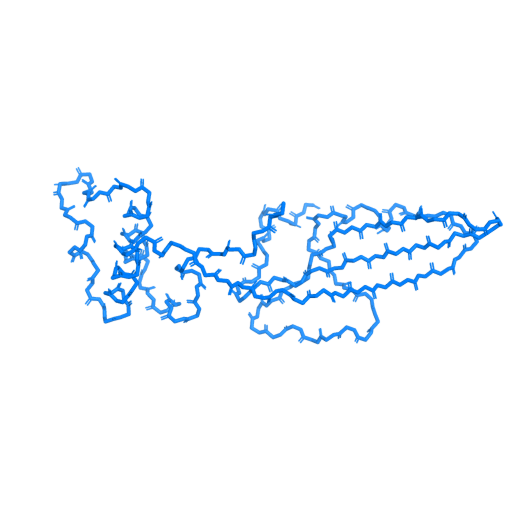 1.00 86.19 94 SER A CA 1
ATOM 725 C C . SER A 1 94 ? 1.908 -8.402 -12.858 1.00 86.19 94 SER A C 1
ATOM 727 O O . SER A 1 94 ? 2.065 -8.432 -14.077 1.00 86.19 94 SER A O 1
ATOM 729 N N . PRO A 1 95 ? 2.943 -8.470 -11.998 1.00 85.00 95 PRO A N 1
ATOM 730 C CA . PRO A 1 95 ? 4.306 -8.624 -12.463 1.00 85.00 95 PRO A CA 1
ATOM 731 C C . PRO A 1 95 ? 4.465 -9.902 -13.277 1.00 85.00 95 PRO A C 1
ATOM 733 O O . PRO A 1 95 ? 3.890 -10.940 -12.946 1.00 85.00 95 PRO A O 1
ATOM 736 N N . ASP A 1 96 ? 5.302 -9.839 -14.305 1.00 80.75 96 ASP A N 1
ATOM 737 C CA . ASP A 1 96 ? 5.665 -11.016 -15.080 1.00 80.75 96 ASP A CA 1
ATOM 738 C C . ASP A 1 96 ? 6.662 -11.904 -14.310 1.00 80.75 96 ASP A C 1
ATOM 740 O O . ASP A 1 96 ? 7.540 -11.424 -13.580 1.00 80.75 96 ASP A O 1
ATOM 744 N N . GLY A 1 97 ? 6.620 -13.212 -14.580 1.00 78.50 97 GLY A N 1
ATOM 745 C CA . GLY A 1 97 ? 7.651 -14.165 -14.166 1.00 78.50 97 GLY A CA 1
ATOM 746 C C . GLY A 1 97 ? 7.278 -15.038 -12.966 1.00 78.50 97 GLY A C 1
ATOM 747 O O . GLY A 1 97 ? 6.225 -15.668 -12.941 1.00 78.50 97 GLY A O 1
ATOM 748 N N . ARG A 1 98 ? 8.220 -15.186 -12.022 1.00 82.06 98 ARG A N 1
ATOM 749 C CA . ARG A 1 98 ? 8.084 -16.014 -10.805 1.00 82.06 98 ARG A CA 1
ATOM 750 C C . ARG A 1 98 ? 7.933 -15.149 -9.554 1.00 82.06 98 ARG A C 1
ATOM 752 O O . ARG A 1 98 ? 8.578 -15.402 -8.537 1.00 82.06 98 ARG A O 1
ATOM 759 N N . GLN A 1 99 ? 7.131 -14.098 -9.649 1.00 83.38 99 GLN A N 1
ATOM 760 C CA . GLN A 1 99 ? 6.770 -13.277 -8.505 1.00 83.38 99 GLN A CA 1
ATOM 761 C C . GLN A 1 99 ? 6.106 -14.139 -7.414 1.00 83.38 99 GLN A C 1
ATOM 763 O O . GLN A 1 99 ? 5.402 -15.107 -7.725 1.00 83.38 99 GLN A O 1
ATOM 768 N N . PRO A 1 100 ? 6.293 -13.804 -6.128 1.00 81.62 100 PRO A N 1
ATOM 769 C CA . PRO A 1 100 ? 5.556 -14.449 -5.051 1.00 81.62 100 PRO A CA 1
ATOM 770 C C . PRO A 1 100 ? 4.045 -14.269 -5.223 1.00 81.62 100 PRO A C 1
ATOM 772 O O . PRO A 1 100 ? 3.579 -13.187 -5.587 1.00 81.62 100 PRO A O 1
ATOM 775 N N . ASN A 1 101 ? 3.275 -15.316 -4.917 1.00 81.44 101 ASN A N 1
ATOM 776 C CA . ASN A 1 101 ? 1.822 -15.204 -4.882 1.00 81.44 101 ASN A CA 1
ATOM 777 C C . ASN A 1 101 ? 1.403 -14.363 -3.668 1.00 81.44 101 ASN A C 1
ATOM 779 O O . ASN A 1 101 ? 1.793 -14.656 -2.532 1.00 81.44 101 ASN A O 1
ATOM 783 N N . LEU A 1 102 ? 0.614 -13.320 -3.909 1.00 78.94 102 LEU A N 1
ATOM 784 C CA . LEU A 1 102 ? 0.091 -12.464 -2.857 1.00 78.94 102 LEU A CA 1
ATOM 785 C C . LEU A 1 102 ? -1.213 -13.071 -2.317 1.00 78.94 102 LEU A C 1
ATOM 787 O O . LEU A 1 102 ? -2.226 -13.122 -3.003 1.00 78.94 102 LEU A O 1
ATOM 791 N N . GLY A 1 103 ? -1.190 -13.562 -1.075 1.00 71.56 103 GLY A N 1
ATOM 792 C CA . GLY A 1 103 ? -2.396 -14.045 -0.389 1.00 71.56 103 GLY A CA 1
ATOM 793 C C . GLY A 1 103 ? -3.252 -12.915 0.201 1.00 71.56 103 GLY A C 1
ATOM 794 O O . GLY A 1 103 ? -2.821 -11.766 0.264 1.00 71.56 103 GLY A O 1
ATOM 795 N N . ASN A 1 104 ? -4.435 -13.256 0.730 1.00 67.44 104 ASN A N 1
ATOM 796 C CA . ASN A 1 104 ? -5.322 -12.345 1.481 1.00 67.44 104 ASN A CA 1
ATOM 797 C C . ASN A 1 104 ? -5.793 -11.103 0.697 1.00 67.44 104 ASN A C 1
ATOM 799 O O . ASN A 1 104 ? -5.731 -9.988 1.218 1.00 67.44 104 ASN A O 1
ATOM 803 N N . SER A 1 105 ? -6.256 -11.299 -0.543 1.00 71.56 105 SER A N 1
ATOM 804 C CA . SER A 1 105 ? -6.790 -10.234 -1.416 1.00 71.56 105 SER A CA 1
ATOM 805 C C . SER A 1 105 ? -5.803 -9.102 -1.714 1.00 71.56 105 SER A C 1
ATOM 807 O O . SER A 1 105 ? -6.200 -7.988 -2.033 1.00 71.56 105 SER A O 1
ATOM 809 N N . ARG A 1 106 ? -4.505 -9.377 -1.590 1.00 80.44 106 ARG A N 1
ATOM 810 C CA . ARG A 1 106 ? -3.448 -8.441 -1.956 1.00 80.44 106 ARG A CA 1
ATOM 811 C C . ARG A 1 106 ? -3.237 -8.446 -3.463 1.00 80.44 106 ARG A C 1
ATOM 813 O O . ARG A 1 106 ? -3.318 -9.493 -4.101 1.00 80.44 106 ARG A O 1
ATOM 820 N N . ASN A 1 107 ? -2.900 -7.291 -4.008 1.00 85.69 107 ASN A N 1
ATOM 821 C CA . ASN A 1 107 ? -2.574 -7.119 -5.417 1.00 85.69 107 ASN A CA 1
ATOM 822 C C . ASN A 1 107 ? -1.266 -6.328 -5.562 1.00 85.69 107 ASN A C 1
ATOM 824 O O . ASN A 1 107 ? -0.667 -5.857 -4.590 1.00 85.69 107 ASN A O 1
ATOM 828 N N . TRP A 1 108 ? -0.775 -6.270 -6.788 1.00 89.12 108 TRP A N 1
ATOM 829 C CA . TRP A 1 108 ? 0.439 -5.561 -7.152 1.00 89.12 108 TRP A CA 1
ATOM 830 C C . TRP A 1 108 ? 0.066 -4.260 -7.860 1.00 89.12 108 TRP A C 1
ATOM 832 O O . TRP A 1 108 ? -0.928 -4.210 -8.580 1.00 89.12 108 TRP A O 1
ATOM 842 N N . LEU A 1 109 ? 0.874 -3.224 -7.665 1.00 89.06 109 LEU A N 1
ATOM 843 C CA . LEU A 1 109 ? 0.783 -1.963 -8.397 1.00 89.06 109 LEU A CA 1
ATOM 844 C C . LEU A 1 109 ? 2.114 -1.711 -9.096 1.00 89.06 109 LEU A C 1
ATOM 846 O O . LEU A 1 109 ? 3.166 -1.815 -8.453 1.00 89.06 109 LEU A O 1
ATOM 850 N N . LEU A 1 110 ? 2.078 -1.395 -10.393 1.00 90.25 110 LEU A N 1
ATOM 851 C CA . LEU A 1 110 ? 3.278 -1.011 -11.134 1.00 90.25 110 LEU A CA 1
ATOM 852 C C . LEU A 1 110 ? 3.701 0.388 -10.683 1.00 90.25 110 LEU A C 1
ATOM 854 O O . LEU A 1 110 ? 3.083 1.390 -11.031 1.00 90.25 110 LEU A O 1
ATOM 858 N N . ASN A 1 111 ? 4.754 0.453 -9.876 1.00 90.38 111 ASN A N 1
ATOM 859 C CA . ASN A 1 111 ? 5.196 1.678 -9.222 1.00 90.38 111 ASN A CA 1
ATOM 860 C C . ASN A 1 111 ? 6.030 2.550 -10.159 1.00 90.38 111 ASN A C 1
ATOM 862 O O . ASN A 1 111 ? 5.868 3.766 -10.205 1.00 90.38 111 ASN A O 1
ATOM 866 N N . SER A 1 112 ? 6.954 1.935 -10.897 1.00 89.19 112 SER A N 1
ATOM 867 C CA . SER A 1 112 ? 7.831 2.678 -11.795 1.00 89.19 112 SER A CA 1
ATOM 868 C C . SER A 1 112 ? 8.378 1.820 -12.924 1.00 89.19 112 SER A C 1
ATOM 870 O O . SER A 1 112 ? 8.549 0.605 -12.788 1.00 89.19 112 SER A O 1
ATOM 872 N N . VAL A 1 113 ? 8.689 2.492 -14.034 1.00 90.75 113 VAL A N 1
ATOM 873 C CA . VAL A 1 113 ? 9.490 1.944 -15.126 1.00 90.75 113 VAL A CA 1
ATOM 874 C C . VAL A 1 113 ? 10.650 2.885 -15.402 1.00 90.75 113 VAL A C 1
ATOM 876 O O . VAL A 1 113 ? 10.453 4.062 -15.692 1.00 90.75 113 VAL A O 1
ATOM 879 N N . THR A 1 114 ? 11.865 2.355 -15.321 1.00 91.62 114 THR A N 1
ATOM 880 C CA . THR A 1 114 ? 13.103 3.065 -15.640 1.00 91.62 114 THR A CA 1
ATOM 881 C C . THR A 1 114 ? 13.690 2.497 -16.922 1.00 91.62 114 THR A C 1
ATOM 883 O O . THR A 1 114 ? 13.759 1.281 -17.092 1.00 91.62 114 THR A O 1
ATOM 886 N N . GLN A 1 115 ? 14.139 3.367 -17.824 1.00 90.62 115 GLN A N 1
ATOM 887 C CA . GLN A 1 115 ? 14.853 2.966 -19.031 1.00 90.62 115 GLN A CA 1
ATOM 888 C C . GLN A 1 115 ? 16.252 3.580 -19.055 1.00 90.62 115 GLN A C 1
ATOM 890 O O . GLN A 1 115 ? 16.398 4.797 -18.966 1.00 90.62 115 GLN A O 1
ATOM 895 N N . THR A 1 116 ? 17.254 2.743 -19.307 1.00 91.88 116 THR A N 1
ATOM 896 C CA . THR A 1 116 ? 18.647 3.149 -19.519 1.00 91.88 116 THR A CA 1
ATOM 897 C C . THR A 1 116 ? 19.118 2.649 -20.881 1.00 91.88 116 THR A C 1
ATOM 899 O O . THR A 1 116 ? 19.029 1.457 -21.171 1.00 91.88 116 THR A O 1
ATOM 902 N N . GLN A 1 117 ? 19.613 3.544 -21.738 1.00 91.00 117 GLN A N 1
ATOM 903 C CA . GLN A 1 117 ? 20.211 3.159 -23.018 1.00 91.00 117 GLN A CA 1
ATOM 904 C C . GLN A 1 117 ? 21.687 2.788 -22.823 1.00 91.00 117 GLN A C 1
ATOM 906 O O . GLN A 1 117 ? 22.479 3.591 -22.340 1.00 91.00 117 GLN A O 1
ATOM 911 N N . GLU A 1 118 ? 22.058 1.582 -23.241 1.00 89.88 118 GLU A N 1
ATOM 912 C CA . GLU A 1 118 ? 23.415 1.039 -23.198 1.00 89.88 118 GLU A CA 1
ATOM 913 C C . GLU A 1 118 ? 23.853 0.702 -24.633 1.00 89.88 118 GLU A C 1
ATOM 915 O O . GLU A 1 118 ? 23.606 -0.387 -25.161 1.00 89.88 118 GLU A O 1
ATOM 920 N N . GLY A 1 119 ? 24.464 1.678 -25.310 1.00 89.69 119 GLY A N 1
ATOM 921 C CA . GLY A 1 119 ? 24.846 1.557 -26.719 1.00 89.69 119 GLY A CA 1
ATOM 922 C C . GLY A 1 119 ? 23.630 1.383 -27.639 1.00 89.69 119 GLY A C 1
ATOM 923 O O . GLY A 1 119 ? 22.800 2.285 -27.759 1.00 89.69 119 GLY A O 1
ATOM 924 N N . SER A 1 120 ? 23.539 0.223 -28.300 1.00 89.06 120 SER A N 1
ATOM 925 C CA . SER A 1 120 ? 22.428 -0.161 -29.192 1.00 89.06 120 SER A CA 1
ATOM 926 C C . SER A 1 120 ? 21.323 -0.967 -28.498 1.00 89.06 120 SER A C 1
ATOM 928 O O . SER A 1 120 ? 20.412 -1.464 -29.160 1.00 89.06 120 SER A O 1
ATOM 930 N N . SER A 1 121 ? 21.416 -1.140 -27.179 1.00 91.12 121 SER A N 1
ATOM 931 C CA . SER A 1 121 ? 20.420 -1.842 -26.372 1.00 91.12 121 SER A CA 1
ATOM 932 C C . SER A 1 121 ? 19.830 -0.917 -25.312 1.00 91.12 121 SER A C 1
ATOM 934 O O . SER A 1 121 ? 20.418 0.092 -24.934 1.00 91.12 121 SER A O 1
ATOM 936 N N . TYR A 1 122 ? 18.653 -1.279 -24.824 1.00 90.31 122 TYR A N 1
ATOM 937 C CA . TYR A 1 122 ? 17.928 -0.604 -23.761 1.00 90.31 122 TYR A CA 1
ATOM 938 C C . TYR A 1 122 ? 17.724 -1.590 -22.616 1.00 90.31 122 TYR A C 1
ATOM 940 O O . TYR A 1 122 ? 17.199 -2.689 -22.817 1.00 90.31 122 TYR A O 1
ATOM 948 N N . ARG A 1 123 ? 18.130 -1.193 -21.411 1.00 91.31 123 ARG A N 1
ATOM 949 C CA . ARG A 1 123 ? 17.749 -1.851 -20.165 1.00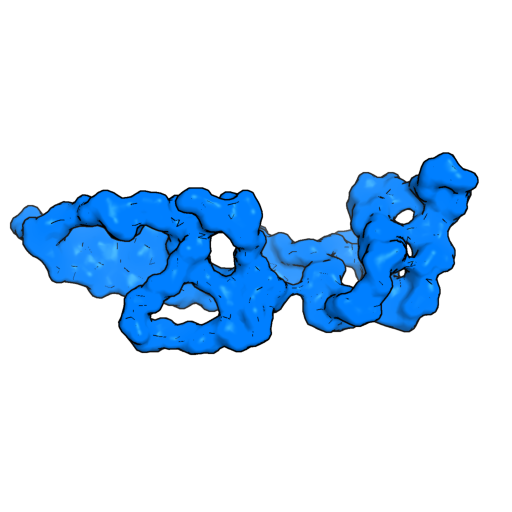 91.31 123 ARG A CA 1
ATOM 950 C C . ARG A 1 123 ? 16.484 -1.192 -19.642 1.00 91.31 123 ARG A C 1
ATOM 952 O O . ARG A 1 123 ? 16.439 0.025 -19.497 1.00 91.31 123 ARG A O 1
ATOM 959 N N . ILE A 1 124 ? 15.471 -2.001 -19.373 1.00 91.12 124 ILE A N 1
ATOM 960 C CA . ILE A 1 124 ? 14.188 -1.569 -18.831 1.00 91.12 124 ILE A CA 1
ATOM 961 C C . ILE A 1 124 ? 13.998 -2.261 -17.494 1.00 91.12 124 ILE A C 1
ATOM 963 O O . ILE A 1 124 ? 13.998 -3.491 -17.414 1.00 91.12 124 ILE A O 1
ATOM 967 N N . GLU A 1 125 ? 13.836 -1.457 -16.459 1.00 91.50 125 GLU A N 1
ATOM 968 C CA . GLU A 1 125 ? 13.611 -1.898 -15.095 1.00 91.50 125 GLU A CA 1
ATOM 969 C C . GLU A 1 125 ? 12.191 -1.538 -14.693 1.00 91.50 125 GLU A C 1
ATOM 971 O O . GLU A 1 125 ? 11.799 -0.378 -14.761 1.00 91.50 125 GLU A O 1
ATOM 976 N N . ARG A 1 126 ? 11.415 -2.543 -14.302 1.00 91.44 126 ARG A N 1
ATOM 977 C CA . ARG A 1 126 ? 10.047 -2.394 -13.817 1.00 91.44 126 ARG A CA 1
ATOM 978 C C . ARG A 1 126 ? 10.015 -2.743 -12.340 1.00 91.44 126 ARG A C 1
ATOM 980 O O . ARG A 1 126 ? 10.607 -3.742 -11.921 1.00 91.44 126 ARG A O 1
ATOM 987 N N . GLU A 1 127 ? 9.340 -1.917 -11.559 1.00 92.00 127 GLU A N 1
ATOM 988 C CA . GLU A 1 127 ? 9.172 -2.117 -10.127 1.00 92.00 127 GLU A CA 1
ATOM 989 C C . GLU A 1 127 ? 7.689 -2.182 -9.783 1.00 92.00 127 GLU A C 1
ATOM 991 O O . GLU A 1 127 ? 6.946 -1.244 -10.059 1.00 92.00 127 GLU A O 1
ATOM 996 N N . TRP A 1 128 ? 7.284 -3.26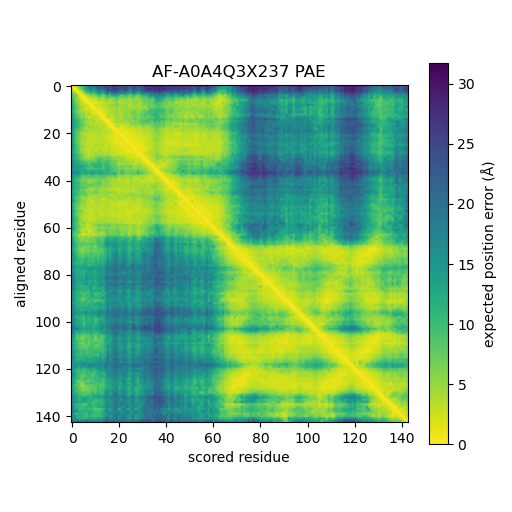2 -9.121 1.00 91.62 128 TRP A N 1
ATOM 997 C CA . TRP A 1 128 ? 5.956 -3.411 -8.544 1.00 91.62 128 TRP A CA 1
ATOM 998 C C . TRP A 1 128 ? 6.045 -3.393 -7.027 1.00 91.62 128 TRP A C 1
ATOM 1000 O O . TRP A 1 128 ? 6.988 -3.923 -6.430 1.00 91.62 128 TRP A O 1
ATOM 1010 N N . ILE A 1 129 ? 5.023 -2.826 -6.400 1.00 89.88 129 ILE A N 1
ATOM 1011 C CA . ILE A 1 129 ? 4.852 -2.832 -4.949 1.00 89.88 129 ILE A CA 1
ATOM 1012 C C . ILE A 1 129 ? 3.577 -3.588 -4.589 1.00 89.88 129 ILE A C 1
ATOM 1014 O O . ILE A 1 129 ? 2.534 -3.416 -5.224 1.00 89.88 129 ILE A O 1
ATOM 1018 N N . SER A 1 130 ? 3.655 -4.453 -3.582 1.00 87.75 130 SER A N 1
ATOM 1019 C CA . SER A 1 130 ? 2.473 -5.141 -3.076 1.00 87.75 130 SER A CA 1
ATOM 1020 C C . SER A 1 130 ? 1.592 -4.164 -2.303 1.00 87.75 130 SER A C 1
ATOM 1022 O O . SER A 1 130 ? 2.096 -3.298 -1.580 1.00 87.75 130 SER A O 1
ATOM 1024 N N . SER A 1 131 ? 0.282 -4.355 -2.385 1.00 77.75 131 SER A N 1
ATOM 1025 C CA . SER A 1 131 ? -0.658 -3.762 -1.443 1.00 77.75 131 SER A CA 1
ATOM 1026 C C . SER A 1 131 ? -0.470 -4.353 -0.045 1.00 77.75 131 SER A C 1
ATOM 1028 O O . SER A 1 131 ? 0.174 -5.399 0.129 1.00 77.75 131 SER A O 1
ATOM 1030 N N . ASP A 1 132 ? -1.111 -3.746 0.949 1.00 72.00 132 ASP A N 1
ATOM 1031 C CA . ASP A 1 132 ? -1.376 -4.448 2.200 1.00 72.00 132 ASP A CA 1
ATOM 1032 C C . ASP A 1 132 ? -2.668 -5.285 2.133 1.00 72.00 132 ASP A C 1
ATOM 1034 O O . ASP A 1 132 ? -3.317 -5.396 1.088 1.00 72.00 132 ASP A O 1
ATOM 1038 N N . ALA A 1 133 ? -2.989 -5.961 3.239 1.00 63.28 133 ALA A N 1
ATOM 1039 C CA . ALA A 1 133 ? -4.204 -6.720 3.463 1.00 63.28 133 ALA A CA 1
ATOM 1040 C C . ALA A 1 133 ? -5.435 -5.861 3.143 1.00 63.28 133 ALA A C 1
ATOM 1042 O O . ALA A 1 133 ? -5.738 -4.916 3.860 1.00 63.28 133 ALA A O 1
ATOM 1043 N N . GLY A 1 134 ? -6.137 -6.219 2.068 1.00 64.38 134 GLY A N 1
ATOM 1044 C CA . GLY A 1 134 ? -7.260 -5.442 1.539 1.00 64.38 134 GLY A CA 1
ATOM 1045 C C . GLY A 1 134 ? -7.126 -5.101 0.057 1.00 64.38 134 GLY A C 1
ATOM 1046 O O . GLY A 1 134 ? -8.148 -4.928 -0.592 1.00 64.38 134 GLY A O 1
ATOM 1047 N N . GLY A 1 135 ? -5.905 -5.108 -0.489 1.00 72.62 135 GLY A N 1
ATOM 1048 C CA . GLY A 1 135 ? -5.678 -4.736 -1.888 1.00 72.62 135 GLY A CA 1
ATOM 1049 C C . GLY A 1 135 ? -5.504 -3.226 -2.064 1.00 72.62 135 GLY A C 1
ATOM 1050 O O . GLY A 1 135 ? -5.912 -2.434 -1.220 1.00 72.62 135 GLY A O 1
ATOM 1051 N N . TRP A 1 136 ? -4.857 -2.823 -3.155 1.00 74.44 136 TRP A N 1
ATOM 1052 C CA . TRP A 1 136 ? -5.003 -1.479 -3.703 1.00 74.44 136 TRP A CA 1
ATOM 1053 C C . TRP A 1 136 ? -6.441 -1.300 -4.182 1.00 74.44 136 TRP A C 1
ATOM 1055 O O . TRP A 1 136 ? -7.013 -2.234 -4.750 1.00 74.44 136 TRP A O 1
ATOM 1065 N N . ASP A 1 137 ? -6.987 -0.112 -3.946 1.00 70.75 137 ASP A N 1
ATOM 1066 C CA . ASP A 1 137 ? -8.351 0.254 -4.317 1.00 70.75 137 ASP A CA 1
ATOM 1067 C C . ASP A 1 137 ? -8.517 0.257 -5.844 1.00 70.75 137 ASP A C 1
ATOM 1069 O O . ASP A 1 137 ? -7.840 1.008 -6.552 1.00 70.75 137 ASP A O 1
ATOM 1073 N N . SER A 1 138 ? -9.400 -0.597 -6.357 1.00 72.81 138 SER A N 1
ATOM 1074 C CA . SER A 1 138 ? -9.667 -0.687 -7.792 1.00 72.81 138 SER A CA 1
ATOM 1075 C C . SER A 1 138 ? -10.321 0.575 -8.343 1.00 72.81 138 SER A C 1
ATOM 1077 O O . SER A 1 138 ? -10.020 0.949 -9.464 1.00 72.81 138 SER A O 1
ATOM 1079 N N . ASP A 1 139 ? -11.135 1.293 -7.569 1.00 67.38 139 ASP A N 1
ATOM 1080 C CA . ASP A 1 139 ? -11.822 2.490 -8.075 1.00 67.38 139 ASP A CA 1
ATOM 1081 C C . ASP A 1 139 ? -10.849 3.657 -8.318 1.00 67.38 139 ASP A C 1
ATOM 1083 O O . ASP A 1 139 ? -11.153 4.602 -9.047 1.00 67.38 139 ASP A O 1
ATOM 1087 N N . ILE A 1 140 ? -9.665 3.597 -7.702 1.00 65.81 140 ILE A N 1
ATOM 1088 C CA . ILE A 1 140 ? -8.617 4.617 -7.809 1.00 65.81 140 ILE A CA 1
ATOM 1089 C C . ILE A 1 140 ? -7.522 4.193 -8.796 1.00 65.81 140 ILE A C 1
ATOM 1091 O O . ILE A 1 140 ? -6.961 5.040 -9.494 1.00 65.81 140 ILE A O 1
ATOM 1095 N N . TYR A 1 141 ? -7.185 2.902 -8.825 1.00 68.06 141 TYR A N 1
ATOM 1096 C CA . TYR A 1 141 ? -6.000 2.380 -9.514 1.00 68.06 141 TYR A CA 1
ATOM 1097 C C . TYR A 1 141 ? -6.316 1.441 -10.689 1.00 68.06 141 TYR A C 1
ATOM 1099 O O . TYR A 1 141 ? -5.388 0.887 -11.282 1.00 68.06 141 TYR A O 1
ATOM 1107 N N . ASP A 1 142 ? -7.591 1.272 -11.037 1.00 70.38 142 ASP A N 1
ATOM 1108 C CA . ASP A 1 142 ? -8.061 0.613 -12.258 1.00 70.38 142 ASP A CA 1
ATOM 1109 C C . ASP A 1 142 ? -8.691 1.694 -13.163 1.00 70.38 142 ASP A C 1
ATOM 1111 O O . ASP A 1 142 ? -9.728 2.267 -12.826 1.00 70.38 142 ASP A O 1
ATOM 1115 N N . ILE A 1 143 ? -8.012 2.060 -14.262 1.00 58.56 143 ILE A N 1
ATOM 1116 C CA . ILE A 1 143 ? -8.422 3.125 -15.210 1.00 58.56 143 ILE A CA 1
ATOM 1117 C C . ILE A 1 143 ? -8.375 2.589 -16.636 1.00 58.56 143 ILE A C 1
ATOM 1119 O O . ILE A 1 143 ? -7.295 2.068 -17.012 1.00 58.56 143 ILE A O 1
#

Nearest PDB structures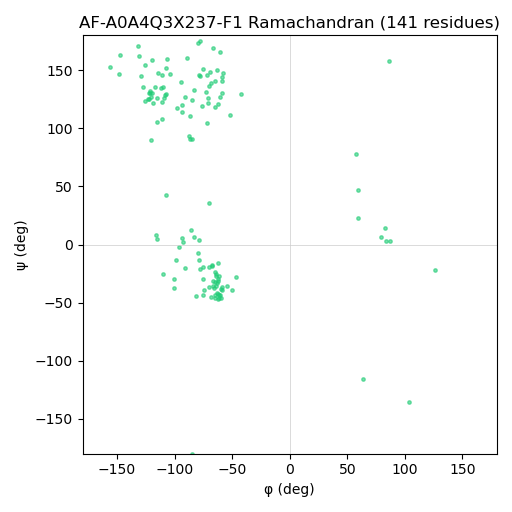 (foldseek):
  4q7a-assembly1_D-2  TM=7.012E-01  e=4.282E+00  Sphaerobacter thermophilus DSM 20745
  6v8i-assembly1_BE  TM=3.972E-01  e=1.148E+00  Dubowvirus dv80alpha
  6u6p-assembly1_B  TM=3.494E-01  e=1.078E+00  Neisseria gonorrhoeae
  4q7a-assembly1_A  TM=5.306E-01  e=8.013E+00  Sphaerobacter thermophilus DSM 20745
  8e4f-assembly1_A  TM=3.928E-01  e=7.526E+00  Wuchereria bancrofti

Sequence (143 aa):
MSLSEEPLLSHKKFKDLDDEEKDALQAIISGRDKDSAGALYKDKVTSAVGKKALEKIQRGQTSYYSPKLTWRQSTVRKSSAASSDVNKIGQIDSPDGRQPNLGNSRNWLLNSVTQTQEGSSYRIEREWISSDAGGWDSDIYDI

Mean predicted aligned error: 10.53 Å